Protein AF-A0A7Z9XCC7-F1 (afdb_monomer_lite)

Radius of gyration: 12.94 Å; chains: 1; bounding box: 27×12×38 Å

Sequence (48 aa):
MFIIKSILLFMAAGICEIGGGYLVWLWLRNGKGFLLGVLGGLVLFLYG

pLDDT: mean 87.43, std 7.22, range [63.91, 95.0]

Secondary structure (DSSP, 8-state):
--HHHHHHHHHHHHHHHHHHHHHHHHHHHH---HHHHHHHHHHHHHH-

Structure (mmCIF, N/CA/C/O backbone):
data_AF-A0A7Z9XCC7-F1
#
_entry.id   AF-A0A7Z9XCC7-F1
#
loop_
_atom_site.group_PDB
_atom_site.id
_atom_site.type_symbol
_atom_site.label_atom_id
_atom_site.label_alt_id
_atom_site.label_comp_id
_atom_site.label_asym_id
_atom_site.label_entity_id
_atom_site.label_seq_id
_atom_site.pdbx_PDB_ins_code
_atom_site.Cartn_x
_atom_site.Cartn_y
_atom_site.Cartn_z
_atom_site.occupancy
_atom_site.B_iso_or_equiv
_atom_site.auth_seq_id
_atom_site.auth_comp_id
_atom_site.auth_asym_id
_atom_site.auth_atom_id
_atom_site.pdbx_PDB_model_num
ATOM 1 N N . MET A 1 1 ? 17.974 3.908 -23.537 1.00 63.91 1 MET A N 1
ATOM 2 C CA . MET A 1 1 ? 17.004 4.780 -22.831 1.00 63.91 1 MET A CA 1
ATOM 3 C C . MET A 1 1 ? 15.729 4.062 -22.333 1.00 63.91 1 MET A C 1
ATOM 5 O O . MET A 1 1 ? 14.907 4.717 -21.712 1.00 63.91 1 MET A O 1
ATOM 9 N N . PHE A 1 2 ? 15.526 2.752 -22.556 1.00 77.31 2 PHE A N 1
ATOM 10 C CA . PHE A 1 2 ? 14.300 2.049 -22.110 1.00 77.31 2 PHE A CA 1
ATOM 11 C C . PHE A 1 2 ? 14.457 1.311 -20.770 1.00 77.31 2 PHE A C 1
ATOM 13 O O . PHE A 1 2 ? 13.564 1.356 -19.935 1.00 77.31 2 PHE A O 1
ATOM 20 N N . ILE A 1 3 ? 15.633 0.728 -20.528 1.00 89.00 3 ILE A N 1
ATOM 21 C CA . ILE A 1 3 ? 15.931 -0.094 -19.342 1.00 89.00 3 ILE A CA 1
ATOM 22 C C . ILE A 1 3 ? 15.788 0.708 -18.040 1.00 89.00 3 ILE A C 1
ATOM 24 O O . ILE A 1 3 ? 15.142 0.262 -17.100 1.00 89.00 3 ILE A O 1
ATOM 28 N N . ILE A 1 4 ? 16.320 1.934 -18.014 1.00 92.94 4 ILE A N 1
ATOM 29 C CA . ILE A 1 4 ? 16.251 2.821 -16.841 1.00 92.94 4 ILE A CA 1
ATOM 30 C C . ILE A 1 4 ? 14.795 3.180 -16.507 1.00 92.94 4 ILE A C 1
ATOM 32 O O . ILE A 1 4 ? 14.415 3.182 -15.340 1.00 92.94 4 ILE A O 1
ATOM 36 N N . LYS A 1 5 ? 13.958 3.430 -17.526 1.00 90.44 5 LYS A N 1
ATOM 37 C CA . LYS A 1 5 ? 12.528 3.706 -17.320 1.00 90.44 5 LYS A CA 1
ATOM 38 C C . LYS A 1 5 ? 11.807 2.496 -16.729 1.00 90.44 5 LYS A C 1
ATOM 40 O O . LYS A 1 5 ? 11.023 2.667 -15.803 1.00 90.44 5 LYS A O 1
ATOM 45 N N . SER A 1 6 ? 12.079 1.295 -17.238 1.00 91.62 6 SER A N 1
ATOM 46 C CA . SER A 1 6 ? 11.480 0.062 -16.717 1.00 91.62 6 SER A CA 1
ATOM 47 C C . SER A 1 6 ? 11.885 -0.209 -15.267 1.00 91.62 6 SER A C 1
ATOM 49 O O . SER A 1 6 ? 11.025 -0.549 -14.465 1.00 91.62 6 SER A O 1
ATOM 51 N N . ILE A 1 7 ? 13.156 0.006 -14.907 1.00 95.00 7 ILE A N 1
ATOM 52 C CA . ILE A 1 7 ? 13.636 -0.147 -13.522 1.00 95.00 7 ILE A CA 1
ATOM 53 C C . ILE A 1 7 ? 12.929 0.840 -12.585 1.00 95.00 7 ILE A C 1
ATOM 55 O O . ILE A 1 7 ? 12.467 0.444 -11.518 1.00 95.00 7 ILE A O 1
ATOM 59 N N . LEU A 1 8 ? 12.802 2.108 -12.992 1.00 94.31 8 LEU A N 1
ATOM 60 C CA . LEU A 1 8 ? 12.103 3.125 -12.200 1.00 94.31 8 LEU A CA 1
ATOM 61 C C . LEU A 1 8 ? 10.625 2.783 -11.994 1.00 94.31 8 LEU A C 1
ATOM 63 O O . LEU A 1 8 ? 10.126 2.907 -10.880 1.00 94.31 8 LEU A O 1
ATOM 67 N N . LEU A 1 9 ? 9.937 2.325 -13.044 1.00 91.81 9 LEU A N 1
ATOM 68 C CA . LEU A 1 9 ? 8.540 1.898 -12.948 1.00 91.81 9 LEU A CA 1
ATOM 69 C C . LEU A 1 9 ? 8.382 0.671 -12.046 1.00 91.81 9 LEU A C 1
ATOM 71 O O . LEU A 1 9 ? 7.446 0.625 -11.257 1.00 91.81 9 LEU A O 1
ATOM 75 N N . PHE A 1 10 ? 9.310 -0.284 -12.113 1.00 92.31 10 PHE A N 1
ATOM 76 C CA . PH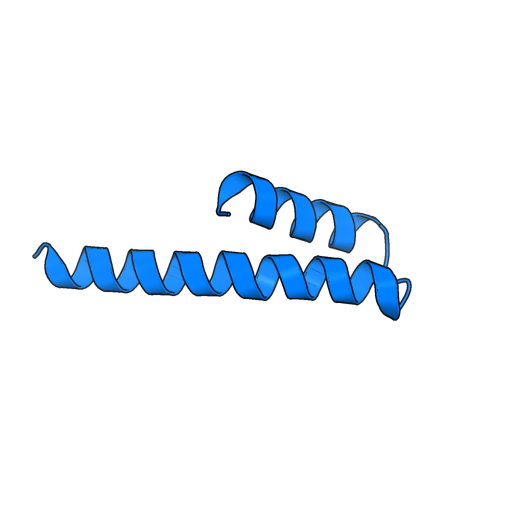E A 1 10 ? 9.282 -1.474 -11.264 1.00 92.31 10 PHE A CA 1
ATOM 77 C C . PHE A 1 10 ? 9.497 -1.131 -9.784 1.00 92.31 10 PHE A C 1
ATOM 79 O O . PHE A 1 10 ? 8.766 -1.611 -8.922 1.00 92.31 10 PHE A O 1
ATOM 86 N N . MET A 1 11 ? 10.450 -0.244 -9.477 1.00 94.75 11 MET A N 1
ATOM 87 C CA . MET A 1 11 ? 10.628 0.267 -8.113 1.00 94.75 11 MET A CA 1
ATOM 88 C C . MET A 1 11 ? 9.399 1.035 -7.625 1.00 94.75 11 MET A C 1
ATOM 90 O O . MET A 1 11 ? 8.969 0.828 -6.494 1.00 94.75 11 MET A O 1
ATOM 94 N N . ALA A 1 12 ? 8.823 1.899 -8.464 1.00 92.25 12 ALA A N 1
ATOM 95 C CA . ALA A 1 12 ? 7.623 2.650 -8.111 1.00 92.25 12 ALA A CA 1
ATOM 96 C C . ALA A 1 12 ? 6.439 1.716 -7.818 1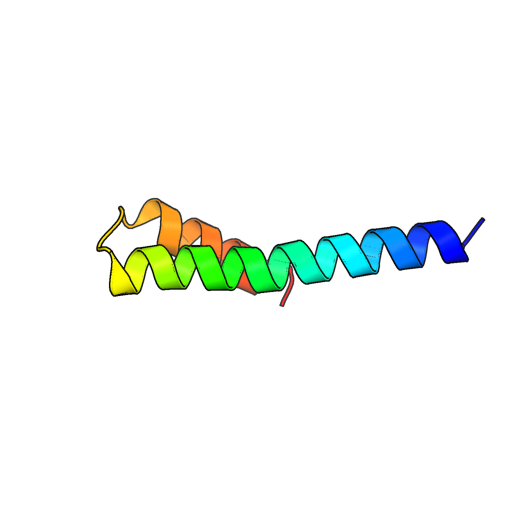.00 92.25 12 ALA A C 1
ATOM 98 O O . ALA A 1 12 ? 5.775 1.889 -6.799 1.00 92.25 12 ALA A O 1
ATOM 99 N N . ALA A 1 13 ? 6.233 0.690 -8.650 1.00 92.56 13 ALA A N 1
ATOM 100 C CA . ALA A 1 13 ? 5.208 -0.327 -8.440 1.00 92.56 13 ALA A CA 1
ATOM 101 C C . ALA A 1 13 ? 5.412 -1.076 -7.112 1.00 92.56 13 ALA A C 1
ATOM 103 O O . ALA A 1 13 ? 4.489 -1.141 -6.305 1.00 92.56 13 ALA A O 1
ATOM 104 N N . GLY A 1 14 ? 6.637 -1.530 -6.821 1.00 92.81 14 GLY A N 1
ATOM 105 C CA . GLY A 1 14 ? 6.942 -2.206 -5.556 1.00 92.81 14 GLY A CA 1
ATOM 106 C C . GLY A 1 14 ? 6.720 -1.322 -4.322 1.00 92.81 14 GLY A C 1
ATOM 107 O O . GLY A 1 14 ? 6.220 -1.794 -3.301 1.00 92.81 14 GLY A O 1
ATOM 108 N N . ILE A 1 15 ? 7.035 -0.025 -4.409 1.00 92.88 15 ILE A N 1
ATOM 109 C CA . ILE A 1 15 ? 6.747 0.939 -3.334 1.00 92.88 15 ILE A CA 1
ATOM 110 C C . ILE A 1 15 ? 5.233 1.119 -3.158 1.00 92.88 15 ILE A C 1
ATOM 112 O O . ILE A 1 15 ? 4.763 1.180 -2.023 1.00 92.88 15 ILE A O 1
ATOM 116 N N . CYS A 1 16 ? 4.466 1.185 -4.248 1.00 92.06 16 CYS A N 1
ATOM 117 C CA . CYS A 1 16 ? 3.010 1.299 -4.196 1.00 92.06 16 CYS A CA 1
ATOM 118 C C . CYS A 1 16 ? 2.346 0.049 -3.604 1.00 92.06 16 CYS A C 1
ATOM 120 O O . CYS A 1 16 ? 1.508 0.193 -2.717 1.00 92.06 16 CYS A O 1
ATOM 122 N N . GLU A 1 17 ? 2.746 -1.160 -4.003 1.00 91.62 17 GLU A N 1
ATOM 123 C CA . GLU A 1 17 ? 2.206 -2.402 -3.433 1.00 91.62 17 GLU A CA 1
ATOM 124 C C . GLU A 1 17 ? 2.524 -2.534 -1.938 1.00 91.62 17 GLU A C 1
ATOM 126 O O . GLU A 1 17 ? 1.622 -2.671 -1.105 1.00 91.62 17 GLU A O 1
ATOM 131 N N . ILE A 1 18 ? 3.807 -2.441 -1.568 1.00 93.06 18 ILE A N 1
ATOM 132 C CA . ILE A 1 18 ? 4.246 -2.635 -0.178 1.00 93.06 18 ILE A CA 1
ATOM 133 C C . ILE A 1 18 ? 3.737 -1.488 0.707 1.00 93.06 18 ILE A C 1
ATOM 135 O O . ILE A 1 18 ? 3.269 -1.717 1.824 1.00 93.06 18 ILE A O 1
ATOM 139 N N . GLY A 1 19 ? 3.786 -0.251 0.209 1.00 90.81 19 GLY A N 1
ATOM 140 C CA . GLY A 1 19 ? 3.291 0.932 0.910 1.00 90.81 19 GLY A CA 1
ATOM 141 C C . GLY A 1 19 ? 1.771 0.935 1.076 1.00 90.81 19 GLY A C 1
ATOM 142 O O . GLY A 1 19 ? 1.276 1.250 2.160 1.00 90.81 19 GLY A O 1
ATOM 143 N N . GLY A 1 20 ? 1.024 0.532 0.045 1.00 91.69 20 GLY A N 1
ATOM 144 C CA . GLY A 1 20 ? -0.430 0.383 0.096 1.00 91.69 20 GLY A CA 1
ATOM 145 C C . GLY A 1 20 ? -0.859 -0.674 1.114 1.00 91.69 20 GLY A C 1
ATOM 146 O O . GLY A 1 20 ? -1.681 -0.393 1.990 1.00 91.69 20 GLY A O 1
ATOM 147 N N . GLY A 1 21 ? -0.220 -1.850 1.094 1.00 92.50 21 GLY A N 1
ATOM 148 C CA . GLY A 1 21 ? -0.431 -2.905 2.091 1.00 92.50 21 GLY A CA 1
ATOM 149 C C . GLY A 1 21 ? -0.093 -2.463 3.515 1.00 92.50 21 GLY A C 1
ATOM 150 O O . GLY A 1 21 ? -0.855 -2.732 4.445 1.00 92.50 21 GLY A O 1
ATOM 151 N N . TYR A 1 22 ? 0.997 -1.714 3.696 1.00 91.25 22 TYR A N 1
ATOM 152 C CA . TYR A 1 22 ? 1.376 -1.167 4.998 1.00 91.25 22 TYR A CA 1
ATOM 153 C C . TYR A 1 22 ? 0.349 -0.161 5.539 1.00 91.25 22 TYR A C 1
ATOM 155 O O . TYR A 1 22 ? 0.023 -0.198 6.724 1.00 91.25 22 TYR A O 1
ATOM 163 N N . LEU A 1 23 ? -0.202 0.710 4.689 1.00 88.38 23 LEU A N 1
ATOM 164 C CA . LEU A 1 23 ? -1.245 1.669 5.070 1.00 88.38 23 LEU A CA 1
ATOM 165 C C . LEU A 1 23 ? -2.541 0.970 5.509 1.00 88.38 23 LEU A C 1
ATOM 167 O O . LEU A 1 23 ? -3.117 1.335 6.537 1.00 88.38 23 LEU A O 1
ATOM 171 N N . VAL A 1 24 ? -2.957 -0.079 4.791 1.00 89.69 24 VAL A N 1
ATOM 172 C CA . VAL A 1 24 ? -4.096 -0.924 5.190 1.00 89.69 24 VAL A CA 1
ATOM 173 C C . VAL A 1 24 ? -3.806 -1.645 6.508 1.00 89.69 24 VAL A C 1
ATOM 175 O O . VAL A 1 24 ? -4.653 -1.676 7.401 1.00 89.69 24 VAL A O 1
ATOM 178 N N . TRP A 1 25 ? -2.595 -2.176 6.681 1.00 90.25 25 TRP A N 1
ATOM 179 C CA . TRP A 1 25 ? -2.174 -2.824 7.923 1.00 90.25 25 TRP A CA 1
ATOM 180 C C . TRP A 1 25 ? -2.172 -1.858 9.115 1.00 90.25 25 TRP A C 1
ATOM 182 O O . TRP A 1 25 ? -2.604 -2.216 10.212 1.00 90.25 25 TRP A O 1
ATOM 192 N N . LEU A 1 26 ? -1.748 -0.612 8.897 1.00 88.75 26 LEU A N 1
ATOM 193 C CA . LEU A 1 26 ? -1.763 0.452 9.897 1.00 88.75 26 LEU A CA 1
ATOM 194 C C . LEU A 1 26 ? -3.196 0.810 10.320 1.00 88.75 26 LEU A C 1
ATOM 196 O O . LEU A 1 26 ? -3.441 1.031 11.508 1.00 88.75 26 LEU A O 1
ATOM 200 N N . TRP A 1 27 ? -4.137 0.822 9.374 1.00 88.69 27 TRP A N 1
ATOM 201 C CA . TRP A 1 27 ? -5.562 1.001 9.656 1.00 88.69 27 TRP A CA 1
ATOM 202 C C . TRP A 1 27 ? -6.126 -0.161 10.483 1.00 88.69 27 TRP A C 1
ATOM 204 O O . TRP A 1 27 ? -6.688 0.071 11.553 1.00 88.69 27 TRP A O 1
ATOM 214 N N . LEU A 1 28 ? -5.901 -1.407 10.053 1.00 85.75 28 LEU A N 1
ATOM 215 C CA . LEU A 1 28 ? -6.434 -2.599 10.723 1.00 85.75 28 LEU A CA 1
ATOM 216 C C . LEU A 1 28 ? -5.859 -2.813 12.128 1.00 85.75 28 LEU A C 1
ATOM 218 O O . LEU A 1 28 ? -6.581 -3.225 13.032 1.00 85.75 28 LEU A O 1
ATOM 222 N N . ARG A 1 29 ? -4.554 -2.582 12.317 1.00 84.88 29 ARG A N 1
ATOM 223 C CA . ARG A 1 29 ? -3.840 -3.006 13.531 1.00 84.88 29 ARG A CA 1
ATOM 224 C C . ARG A 1 29 ? -3.628 -1.892 14.553 1.00 84.88 29 ARG A C 1
ATOM 226 O O . ARG A 1 29 ? -3.575 -2.186 15.739 1.00 84.88 29 ARG A O 1
ATOM 233 N N . ASN A 1 30 ? -3.522 -0.634 14.122 1.00 80.81 30 ASN A N 1
ATOM 234 C CA . ASN A 1 30 ? -3.364 0.507 15.033 1.00 80.81 30 ASN A CA 1
ATOM 235 C C . ASN A 1 30 ? -4.643 1.343 15.189 1.00 80.81 30 ASN A C 1
ATOM 237 O O . ASN A 1 30 ? -4.611 2.360 15.879 1.00 80.81 30 ASN A O 1
ATOM 241 N N . GLY A 1 31 ? -5.742 0.982 14.513 1.00 74.88 31 GLY A N 1
ATOM 242 C CA .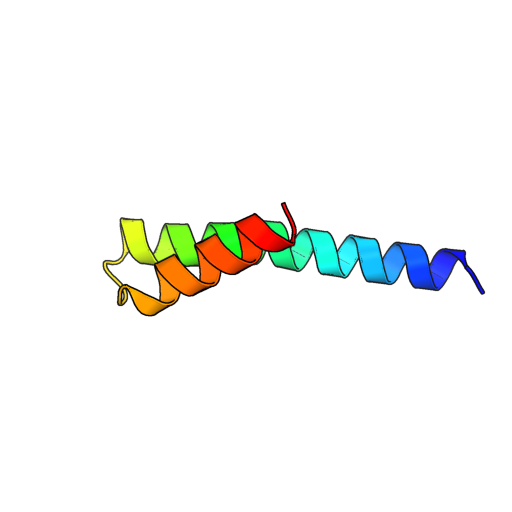 GLY A 1 31 ? -6.964 1.792 14.491 1.00 74.88 31 GLY A CA 1
ATOM 243 C C . GLY A 1 31 ? -6.735 3.213 13.965 1.00 74.88 31 GLY A C 1
ATOM 244 O O . GLY A 1 31 ? -7.553 4.100 14.211 1.00 74.88 31 GLY A O 1
ATOM 245 N N . LYS A 1 32 ? -5.608 3.466 13.274 1.00 64.38 32 LYS A N 1
ATOM 246 C CA . LYS A 1 32 ? -5.320 4.788 12.709 1.00 64.38 32 LYS A CA 1
ATOM 247 C C . LYS A 1 32 ? -6.383 5.097 11.665 1.00 64.38 32 LYS A C 1
ATOM 249 O O . LYS A 1 32 ? -6.777 4.199 10.938 1.00 64.38 32 LYS A O 1
ATOM 254 N N . GLY A 1 33 ? -6.849 6.346 11.624 1.00 79.00 33 GLY A N 1
ATOM 255 C CA . GLY A 1 33 ? -8.099 6.746 10.969 1.00 79.00 33 GLY A CA 1
ATOM 256 C C . G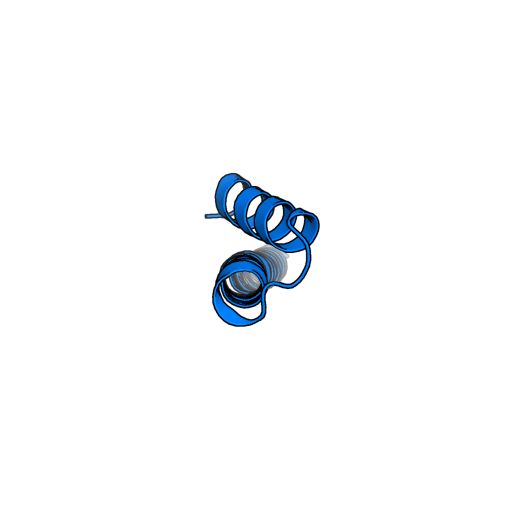LY A 1 33 ? -8.383 6.107 9.604 1.00 79.00 33 GLY A C 1
ATOM 257 O O . GLY A 1 33 ? -7.479 5.907 8.794 1.00 79.00 33 GLY A O 1
ATOM 258 N N . PHE A 1 34 ? -9.671 5.855 9.346 1.00 80.62 34 PHE A N 1
ATOM 259 C CA . PHE A 1 34 ? -10.229 5.229 8.135 1.00 80.62 34 PHE A CA 1
ATOM 260 C C . PHE A 1 34 ? -9.624 5.744 6.816 1.00 80.62 34 PHE A C 1
ATOM 262 O O . PHE A 1 34 ? -9.447 4.977 5.875 1.00 80.62 34 PHE A O 1
ATOM 269 N N . LEU A 1 35 ? -9.217 7.016 6.780 1.00 85.06 35 LEU A N 1
ATOM 270 C CA . LEU A 1 35 ? -8.534 7.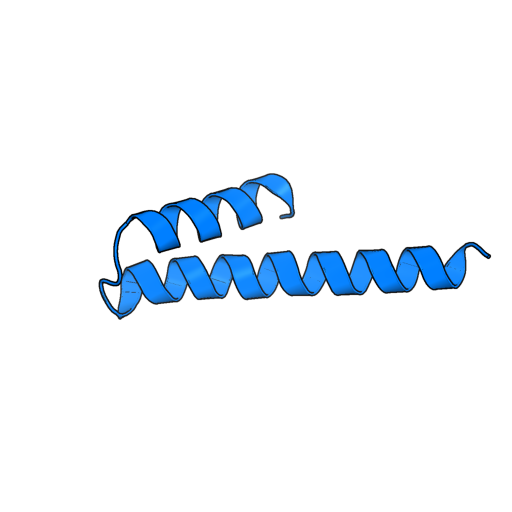646 5.650 1.00 85.06 35 LEU A CA 1
ATOM 271 C C . LEU A 1 35 ? -7.268 6.894 5.194 1.00 85.06 35 LEU A C 1
ATOM 273 O O . LEU A 1 35 ? -7.019 6.796 3.998 1.00 85.06 35 LEU A O 1
ATOM 277 N N . LEU A 1 36 ? -6.479 6.346 6.126 1.00 86.88 36 LEU A N 1
ATOM 278 C CA . LEU A 1 36 ? -5.252 5.600 5.815 1.00 86.88 36 LEU A CA 1
ATOM 279 C C . LEU A 1 36 ? -5.565 4.236 5.198 1.00 86.88 36 LEU A C 1
ATOM 281 O O . LEU A 1 36 ? -4.889 3.826 4.260 1.00 86.88 36 LEU A O 1
ATOM 285 N N . GLY A 1 37 ? -6.614 3.568 5.684 1.00 88.75 37 GLY A N 1
ATOM 286 C CA . GLY A 1 37 ? -7.093 2.312 5.110 1.00 88.75 37 GLY A CA 1
ATOM 287 C C . GLY A 1 37 ? -7.648 2.510 3.704 1.00 88.75 37 GLY A C 1
ATOM 288 O O . GLY A 1 37 ? -7.303 1.754 2.801 1.00 88.75 37 GLY A O 1
ATOM 289 N N . VAL A 1 38 ? -8.434 3.572 3.495 1.00 90.88 38 VAL A N 1
ATOM 290 C CA . VAL A 1 38 ? -8.958 3.934 2.170 1.00 90.88 38 VAL A CA 1
ATOM 291 C C . VAL A 1 38 ? -7.823 4.292 1.219 1.00 90.88 38 VAL A C 1
ATOM 293 O O . VAL A 1 38 ? -7.779 3.741 0.129 1.00 90.88 38 VAL A O 1
ATOM 296 N N . LEU A 1 39 ? -6.876 5.146 1.619 1.00 89.62 39 LEU A N 1
ATOM 297 C CA . LEU A 1 39 ? -5.728 5.496 0.775 1.00 89.62 39 LEU A CA 1
ATOM 298 C C . LEU A 1 39 ? -4.871 4.272 0.437 1.00 89.62 39 LEU A C 1
ATOM 300 O O . LEU A 1 39 ? -4.522 4.087 -0.723 1.00 89.62 39 LEU A O 1
ATOM 304 N N . GLY A 1 40 ? -4.571 3.416 1.417 1.00 89.75 40 GLY A N 1
ATOM 305 C CA . GLY A 1 40 ? -3.815 2.183 1.189 1.00 89.75 40 GLY A CA 1
ATOM 306 C C . GLY A 1 40 ? -4.536 1.207 0.259 1.00 89.75 40 GLY A C 1
ATOM 307 O O . GLY A 1 40 ? -3.924 0.662 -0.656 1.00 89.75 40 GLY A O 1
ATOM 308 N N . GLY A 1 41 ? -5.848 1.040 0.445 1.00 89.06 41 GLY A N 1
ATOM 309 C CA . GLY A 1 41 ? -6.687 0.204 -0.411 1.00 89.06 41 GLY A CA 1
ATOM 310 C C . GLY A 1 41 ? -6.825 0.753 -1.831 1.00 89.06 41 GLY A C 1
ATOM 311 O O . GLY A 1 41 ? -6.797 -0.016 -2.783 1.00 89.06 41 GLY A O 1
ATOM 312 N N . LEU A 1 42 ? -6.913 2.076 -1.995 1.00 92.75 42 LEU A N 1
ATOM 313 C CA . LEU A 1 42 ? -7.001 2.735 -3.301 1.00 92.75 42 LEU A CA 1
ATOM 314 C C . LEU A 1 42 ? -5.672 2.616 -4.063 1.00 92.75 42 LEU A C 1
ATOM 316 O O . LEU A 1 42 ? -5.674 2.331 -5.256 1.00 92.75 42 LEU A O 1
ATOM 320 N N . VAL A 1 43 ? -4.536 2.754 -3.369 1.00 90.06 43 VAL A N 1
ATOM 321 C CA . VAL A 1 43 ? -3.206 2.503 -3.949 1.00 90.06 43 VAL A CA 1
ATOM 322 C C . VAL A 1 43 ? -3.078 1.046 -4.396 1.00 90.06 43 VAL A C 1
ATOM 324 O O . VAL A 1 43 ? -2.678 0.814 -5.530 1.00 90.06 43 VAL A O 1
ATOM 327 N N . LEU A 1 44 ? -3.477 0.081 -3.562 1.00 88.56 44 LEU A N 1
ATOM 328 C CA . LEU A 1 44 ? -3.489 -1.337 -3.939 1.00 88.56 44 LEU A CA 1
ATOM 329 C C . LEU A 1 44 ? -4.438 -1.631 -5.107 1.00 88.56 44 LEU A C 1
ATOM 331 O O . LEU A 1 44 ? -4.099 -2.427 -5.964 1.00 88.56 44 LEU A O 1
ATOM 335 N N . PHE A 1 45 ? -5.603 -0.987 -5.179 1.00 88.12 45 PHE A N 1
ATOM 336 C CA . PHE A 1 45 ? -6.552 -1.195 -6.277 1.00 88.12 45 PHE A CA 1
ATOM 337 C C . PHE A 1 45 ? -6.063 -0.619 -7.614 1.00 88.12 45 PHE A C 1
ATOM 339 O O . PHE A 1 45 ? -6.401 -1.140 -8.671 1.00 88.12 45 PHE A O 1
ATOM 346 N N . LEU A 1 46 ? -5.302 0.479 -7.580 1.00 84.75 46 LEU A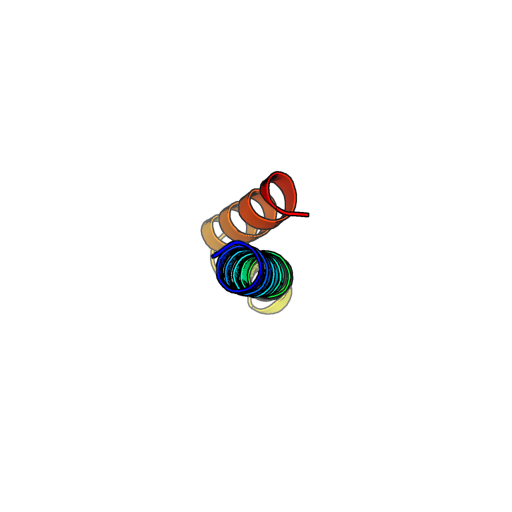 N 1
ATOM 347 C CA . LEU A 1 46 ? -4.774 1.121 -8.786 1.00 84.75 46 LEU A CA 1
ATOM 348 C C . LEU A 1 46 ? -3.460 0.506 -9.281 1.00 84.75 46 LEU A C 1
ATOM 350 O O . LEU A 1 46 ? -3.184 0.591 -10.475 1.00 84.75 46 LEU A O 1
ATOM 354 N N . TYR A 1 47 ? -2.635 -0.022 -8.373 1.00 80.44 47 TYR A N 1
ATOM 355 C CA . TYR A 1 47 ? -1.279 -0.494 -8.681 1.00 80.44 47 TYR A CA 1
ATOM 356 C C . TYR A 1 47 ? -1.050 -1.996 -8.475 1.00 80.44 47 TYR A C 1
ATOM 358 O O . TYR A 1 47 ? -0.012 -2.481 -8.924 1.00 80.44 47 TYR A O 1
ATOM 366 N N . GLY A 1 48 ? -1.952 -2.694 -7.784 1.00 69.06 48 GLY A N 1
ATOM 367 C CA . GLY A 1 48 ? -1.919 -4.150 -7.610 1.00 69.06 48 GLY A CA 1
ATOM 368 C C . GLY A 1 48 ? -2.699 -4.913 -8.672 1.00 69.06 48 GLY A C 1
ATOM 369 O O . GLY A 1 48 ? -3.284 -4.277 -9.578 1.00 69.06 48 GLY A O 1
#

Foldseek 3Di:
DVPVVVVVVVVVLVCLLVVLVVLLVCCVPVVPDPVSNVSSVVSNVVRD